Protein AF-A0A8T7MKT3-F1 (afdb_monomer_lite)

Radius of gyration: 21.01 Å; chains: 1; bounding box: 58×43×50 Å

pLDDT: mean 91.7, std 8.21, range [43.38, 98.25]

Foldseek 3Di:
DDDPADADDPVRVVVLVVVVVVVPDDDQPDPPDPCRQVVVVCVSVVFDDDDDPAARHHNHNDWDDDPPDPDDTDPDDDQDPPVVCSCCVNPCFQQQWDQDPCDVNPHDVPDTDDDDDAEAPDGDLQQWHWDQDVVVRDTDIWGALVSHHPVCVVSSVSNCVRPRRHIDVVD

Secondary structure (DSSP, 8-state):
-PPPPPPPPHHHHHHHHHHHHHT-S---SSTT-TTHHHHHHHHHHTPPP---SS-SBTTB------TT--SPP-----PPSSGGG-HIIIIIHHHH-EE-TTBTTTB-TT-EE------SSS--TEEEEEEEETTTTEEEEEEEEEEE-GGGHHHHHHHHHHT-SSS-S--

Structure (mmCIF, N/CA/C/O backbone):
data_AF-A0A8T7MKT3-F1
#
_entry.id   AF-A0A8T7MKT3-F1
#
loop_
_atom_site.group_PDB
_atom_site.id
_atom_site.type_symbol
_atom_site.label_atom_id
_atom_site.label_alt_id
_atom_site.label_comp_id
_atom_site.label_asym_id
_atom_site.label_entity_id
_atom_site.label_seq_id
_atom_site.pdbx_PDB_ins_code
_atom_site.Cartn_x
_atom_site.Cartn_y
_atom_site.Cartn_z
_atom_site.occupancy
_atom_site.B_iso_or_equiv
_atom_site.auth_seq_id
_atom_site.auth_comp_id
_atom_site.auth_asym_id
_atom_site.auth_atom_id
_atom_site.pdbx_PDB_model_num
ATOM 1 N N . MET A 1 1 ? -36.392 5.406 4.323 1.00 43.38 1 MET A N 1
ATOM 2 C CA . MET A 1 1 ? -35.840 6.704 4.754 1.00 43.38 1 MET A CA 1
ATOM 3 C C . MET A 1 1 ? -34.391 6.426 5.087 1.00 43.38 1 MET A C 1
ATOM 5 O O . MET A 1 1 ? -34.170 5.523 5.880 1.00 43.38 1 MET A O 1
ATOM 9 N N . GLU A 1 2 ? -33.436 7.055 4.404 1.00 56.12 2 GLU A N 1
ATOM 10 C CA . GLU A 1 2 ? -32.021 6.930 4.781 1.00 56.12 2 GLU A CA 1
ATOM 11 C C . GLU A 1 2 ? -31.828 7.585 6.149 1.00 56.12 2 GLU A C 1
ATOM 13 O O . GLU A 1 2 ? -32.318 8.694 6.377 1.00 56.12 2 GLU A O 1
ATOM 18 N N . GLU A 1 3 ? -31.191 6.873 7.078 1.00 61.00 3 GLU A N 1
ATOM 19 C CA . GLU A 1 3 ? -30.809 7.468 8.354 1.00 61.00 3 GLU A CA 1
ATOM 20 C C . GLU A 1 3 ? -29.748 8.550 8.102 1.00 61.00 3 GLU A C 1
ATOM 22 O O . GLU A 1 3 ? -28.851 8.346 7.279 1.00 61.00 3 GLU A O 1
ATOM 27 N N . PRO A 1 4 ? -29.850 9.718 8.758 1.00 66.00 4 PRO A N 1
ATOM 28 C CA . PRO A 1 4 ? -28.876 10.783 8.581 1.00 66.00 4 PRO A CA 1
ATOM 29 C C . PRO A 1 4 ? -27.492 10.304 9.026 1.00 66.00 4 PRO A C 1
ATOM 31 O O . PRO A 1 4 ? -27.351 9.696 10.086 1.00 66.00 4 PRO A O 1
ATOM 34 N N . VAL A 1 5 ? -26.469 10.612 8.222 1.00 68.00 5 VAL A N 1
ATOM 35 C CA . VAL A 1 5 ? -25.072 10.297 8.546 1.00 68.00 5 VAL A CA 1
ATOM 36 C C . VAL A 1 5 ? -24.739 10.889 9.922 1.00 68.00 5 VAL A C 1
ATOM 38 O O . VAL A 1 5 ? -24.947 12.093 10.120 1.00 68.00 5 VAL A O 1
ATOM 41 N N . PRO A 1 6 ? -24.240 10.086 10.879 1.00 77.38 6 PRO A N 1
ATOM 42 C CA . PRO A 1 6 ? -23.929 10.583 12.208 1.00 77.38 6 PRO A CA 1
ATOM 43 C C . PRO A 1 6 ? -22.822 11.638 12.129 1.00 77.38 6 PRO A C 1
ATOM 45 O O . PRO A 1 6 ? -21.729 11.391 11.619 1.00 77.38 6 PRO A O 1
ATOM 48 N N . ILE A 1 7 ? -23.110 12.832 12.647 1.00 84.31 7 ILE A N 1
ATOM 49 C CA . ILE A 1 7 ? -22.122 13.901 12.800 1.00 84.31 7 ILE A CA 1
ATOM 50 C C . ILE A 1 7 ? -21.520 13.770 14.191 1.00 84.31 7 ILE A C 1
ATOM 52 O O . ILE A 1 7 ? -22.224 13.856 15.198 1.00 84.31 7 ILE A O 1
ATOM 56 N N . PHE A 1 8 ? -20.207 13.580 14.246 1.00 88.25 8 PHE A N 1
ATOM 57 C CA . PHE A 1 8 ? -19.485 13.481 15.503 1.00 88.25 8 PHE A CA 1
ATOM 58 C C . PHE A 1 8 ? -18.896 14.831 15.904 1.00 88.25 8 PHE A C 1
ATOM 60 O O . PHE A 1 8 ? -18.336 15.543 15.076 1.00 88.25 8 PHE A O 1
ATOM 67 N N . THR A 1 9 ? -18.972 15.157 17.193 1.00 92.94 9 THR A N 1
ATOM 68 C CA . THR A 1 9 ? -17.984 16.030 17.838 1.00 92.94 9 THR A CA 1
ATOM 69 C C . THR A 1 9 ? -16.827 15.171 18.338 1.00 92.94 9 THR A C 1
ATOM 71 O O . THR A 1 9 ? -16.964 13.952 18.477 1.00 92.94 9 THR A O 1
ATOM 74 N N . LYS A 1 10 ? -15.689 15.787 18.665 1.00 92.44 10 LYS A N 1
ATOM 75 C CA . LYS A 1 10 ? -14.550 15.065 19.244 1.00 92.44 10 LYS A CA 1
ATOM 76 C C . LYS A 1 10 ? -14.951 14.329 20.524 1.00 92.44 10 LYS A C 1
ATOM 78 O O . LYS A 1 10 ? -14.621 13.157 20.696 1.00 92.44 10 LYS A O 1
ATOM 83 N N . GLU A 1 11 ? -15.663 15.010 21.415 1.00 94.75 11 GLU A N 1
ATOM 84 C CA . GLU A 1 11 ? -16.113 14.467 22.696 1.00 94.75 11 GLU A CA 1
ATOM 85 C C . GLU A 1 11 ? -17.099 13.314 22.479 1.00 94.75 11 GLU A C 1
ATOM 87 O O . GLU A 1 11 ? -16.927 12.253 23.082 1.00 94.75 11 GLU A O 1
ATOM 92 N N . GLY A 1 12 ? -18.054 13.482 21.556 1.00 93.75 12 GLY A N 1
ATOM 93 C CA . GLY A 1 12 ? -19.025 12.445 21.208 1.00 93.75 12 GLY A CA 1
ATOM 94 C C . GLY A 1 12 ? -18.369 11.212 20.584 1.00 93.75 12 GLY A C 1
ATOM 95 O O . GLY A 1 12 ? -18.691 10.086 20.952 1.00 93.75 12 GLY A O 1
ATOM 96 N N . LEU A 1 13 ? -17.384 11.396 19.701 1.00 94.19 13 LEU A N 1
ATOM 97 C CA . LEU A 1 13 ? -16.629 10.282 19.123 1.00 94.19 13 LEU A CA 1
ATOM 98 C C . LEU A 1 13 ? -15.859 9.502 20.198 1.00 94.19 13 LEU A C 1
ATOM 100 O O . LEU A 1 13 ? -15.871 8.271 20.208 1.00 94.19 13 LEU A O 1
ATOM 104 N N . VAL A 1 14 ? -15.216 10.205 21.134 1.00 95.00 14 VAL A N 1
ATOM 105 C CA . VAL A 1 1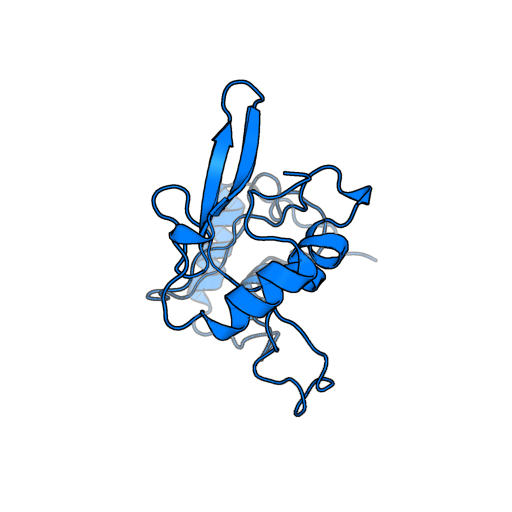4 ? -14.496 9.578 22.253 1.00 95.00 14 VAL A CA 1
ATOM 106 C C . VAL A 1 14 ? -15.447 8.790 23.157 1.00 95.00 14 VAL A C 1
ATOM 108 O O . VAL A 1 14 ? -15.099 7.686 23.583 1.00 95.00 14 VAL A O 1
ATOM 111 N N . GLU A 1 15 ? -16.627 9.328 23.456 1.00 96.44 15 GLU A N 1
ATOM 112 C CA . GLU A 1 15 ? -17.650 8.641 24.248 1.00 96.44 15 GLU A CA 1
ATOM 113 C C . GLU A 1 15 ? -18.122 7.358 23.557 1.00 96.44 15 GLU A C 1
ATOM 115 O O . GLU A 1 15 ? -18.029 6.278 24.146 1.00 96.44 15 GLU A O 1
ATOM 120 N N . ARG A 1 16 ? -18.469 7.434 22.269 1.00 95.56 16 ARG A N 1
ATOM 121 C CA . ARG A 1 16 ? -18.885 6.268 21.474 1.00 95.56 16 ARG A CA 1
ATOM 122 C C . ARG A 1 16 ? -17.804 5.188 21.398 1.00 95.56 16 ARG A C 1
ATOM 124 O O . ARG A 1 16 ? -18.103 4.005 21.542 1.00 95.56 16 ARG A O 1
ATOM 131 N N . ILE A 1 17 ? -16.530 5.563 21.260 1.00 95.25 17 ILE A N 1
ATOM 132 C CA . ILE A 1 17 ? -15.413 4.601 21.287 1.00 95.25 17 ILE A CA 1
ATOM 133 C C . ILE A 1 17 ? -15.295 3.914 22.660 1.00 95.25 17 ILE A C 1
ATOM 135 O O . ILE A 1 17 ? -15.007 2.715 22.731 1.00 95.25 17 ILE A O 1
ATOM 139 N N . ARG A 1 18 ? -15.520 4.636 23.767 1.00 97.31 18 ARG A N 1
ATOM 140 C CA . ARG A 1 18 ? -15.519 4.042 25.118 1.00 97.31 18 ARG A CA 1
ATOM 141 C C . ARG A 1 18 ? -16.690 3.085 25.318 1.00 97.31 18 ARG A C 1
ATOM 143 O O . ARG A 1 18 ? -16.494 2.029 25.914 1.00 97.31 18 ARG A O 1
ATOM 150 N N . GLU A 1 19 ? -17.869 3.419 24.805 1.00 97.31 19 GLU A N 1
ATOM 151 C CA . GLU A 1 19 ? -19.028 2.523 24.820 1.00 97.31 19 GLU A CA 1
ATOM 152 C C . GLU A 1 19 ? -18.733 1.230 24.061 1.00 97.31 19 GLU A C 1
ATOM 154 O O . GLU A 1 19 ? -18.912 0.150 24.619 1.00 97.31 19 GLU A O 1
ATOM 159 N N . ILE A 1 20 ? -18.181 1.331 22.846 1.00 95.88 20 ILE A N 1
ATOM 160 C CA . ILE A 1 20 ? -17.762 0.171 22.044 1.00 95.88 20 ILE A CA 1
ATOM 161 C C . ILE A 1 20 ? -16.762 -0.695 22.815 1.00 95.88 20 ILE A C 1
ATOM 163 O O . ILE A 1 20 ? -16.903 -1.915 22.865 1.00 95.88 20 ILE A O 1
ATOM 167 N N . LYS A 1 21 ? -15.776 -0.081 23.480 1.00 95.69 21 LYS A N 1
ATOM 168 C CA . LYS A 1 21 ? -14.827 -0.809 24.334 1.00 95.69 21 LYS A CA 1
ATOM 169 C C . LYS A 1 21 ? -15.538 -1.572 25.462 1.00 95.69 21 LYS A C 1
ATOM 171 O O . LYS A 1 21 ? -15.153 -2.700 25.765 1.00 95.69 21 LYS A O 1
ATOM 176 N N . ASN A 1 22 ? -16.549 -0.971 26.087 1.00 97.81 22 ASN A N 1
ATOM 177 C CA . ASN A 1 22 ? -17.280 -1.566 27.208 1.00 97.81 22 ASN A CA 1
ATOM 178 C C . ASN A 1 22 ? -18.223 -2.708 26.789 1.00 97.81 22 ASN A C 1
ATOM 180 O O . ASN A 1 22 ? -18.615 -3.498 27.645 1.00 97.81 22 ASN A O 1
ATOM 184 N N . MET A 1 23 ? -18.541 -2.847 25.497 1.00 96.81 23 MET A N 1
ATOM 185 C CA . MET A 1 23 ? -19.292 -3.996 24.965 1.00 96.81 23 MET A CA 1
ATOM 186 C C . MET A 1 23 ? -18.485 -5.307 25.002 1.00 96.81 23 MET A C 1
ATOM 188 O O . MET A 1 23 ? -19.058 -6.387 24.871 1.00 96.81 23 MET A O 1
ATOM 192 N N . GLY A 1 24 ? -17.164 -5.240 25.201 1.00 96.12 24 GLY A N 1
ATOM 193 C CA . GLY A 1 24 ? -16.300 -6.416 25.268 1.00 96.12 24 GLY A CA 1
ATOM 194 C C . GLY A 1 24 ? -15.997 -7.006 23.889 1.00 96.12 24 GLY A C 1
ATOM 195 O O . GLY A 1 24 ? -15.637 -6.289 22.957 1.00 96.12 24 GLY A O 1
ATOM 196 N N . TRP A 1 25 ? -16.068 -8.332 23.765 1.00 94.75 25 TRP A N 1
ATOM 197 C CA . TRP A 1 25 ? -15.765 -9.017 22.508 1.00 94.75 25 TRP A CA 1
ATOM 198 C C . TRP A 1 25 ? -16.938 -8.933 21.534 1.00 94.75 25 TRP A C 1
ATOM 200 O O . TRP A 1 25 ? -18.018 -9.451 21.807 1.00 94.75 25 TRP A O 1
ATOM 210 N N . ILE A 1 26 ? -16.688 -8.334 20.370 1.00 93.25 26 ILE A N 1
ATOM 211 C CA . ILE A 1 26 ? -17.686 -8.147 19.316 1.00 93.25 26 ILE A CA 1
ATOM 212 C C . ILE A 1 26 ? -17.362 -9.089 18.146 1.00 93.25 26 ILE A C 1
ATOM 214 O O . ILE A 1 26 ? -16.214 -9.110 17.682 1.00 93.25 26 ILE A O 1
ATOM 218 N N . PRO A 1 27 ? -18.333 -9.883 17.656 1.00 89.94 27 PRO A N 1
ATOM 219 C CA . PRO A 1 27 ? -18.156 -10.691 16.455 1.00 89.94 27 PRO A CA 1
ATOM 220 C C . PRO A 1 27 ? -17.796 -9.830 15.239 1.00 89.94 27 PRO A C 1
ATOM 222 O O . PRO A 1 27 ? -18.369 -8.767 15.025 1.00 89.94 27 PRO A O 1
ATOM 225 N N . ASN A 1 28 ? -16.862 -10.302 14.412 1.00 84.75 28 ASN A N 1
ATOM 226 C CA . ASN A 1 28 ? -16.502 -9.610 13.174 1.00 84.75 28 ASN A CA 1
ATOM 227 C C . ASN A 1 28 ? -17.669 -9.671 12.177 1.00 84.75 28 ASN A C 1
ATOM 229 O O . ASN A 1 28 ? -18.038 -10.766 11.746 1.00 84.75 28 ASN A O 1
ATOM 233 N N . ALA A 1 29 ? -18.182 -8.510 11.766 1.00 78.62 29 ALA A N 1
ATOM 234 C CA . ALA A 1 29 ? -19.296 -8.403 10.824 1.00 78.62 29 ALA A CA 1
ATOM 235 C C . ALA A 1 29 ? -18.953 -8.937 9.419 1.00 78.62 29 ALA A C 1
ATOM 237 O O . ALA A 1 29 ? -19.838 -9.349 8.672 1.00 78.62 29 ALA A O 1
ATOM 238 N N . ARG A 1 30 ? -17.664 -8.947 9.045 1.00 80.56 30 ARG A N 1
ATOM 239 C CA . ARG A 1 30 ? -17.192 -9.299 7.695 1.00 80.56 30 ARG A CA 1
ATOM 240 C C . ARG A 1 30 ? -15.974 -10.236 7.751 1.00 80.56 30 ARG A C 1
ATOM 242 O O . ARG A 1 30 ? -14.834 -9.811 7.516 1.00 80.56 30 ARG A O 1
ATOM 249 N N . PRO A 1 31 ? -16.166 -11.523 8.097 1.00 74.69 31 PRO A N 1
ATOM 250 C CA . PRO A 1 31 ? -15.078 -12.494 8.181 1.00 74.69 31 PRO A CA 1
ATOM 251 C C . PRO A 1 31 ? -14.416 -12.720 6.813 1.00 74.69 31 PRO A C 1
ATOM 253 O O . PRO A 1 31 ? -15.079 -12.798 5.786 1.00 74.69 31 PRO A O 1
ATOM 256 N N . GLY A 1 32 ? -13.084 -12.816 6.794 1.00 71.62 32 GLY A N 1
ATOM 257 C CA . GLY A 1 32 ? -12.303 -13.021 5.566 1.00 71.62 32 GLY A CA 1
ATOM 258 C C . GLY A 1 32 ? -11.987 -11.748 4.770 1.00 71.62 32 GLY A C 1
ATOM 259 O O . GLY A 1 32 ? -11.109 -11.789 3.909 1.00 71.62 32 GLY A O 1
ATOM 260 N N . ASN A 1 33 ? -12.616 -10.610 5.086 1.00 72.44 33 ASN A N 1
ATOM 261 C CA . ASN A 1 33 ? -12.227 -9.319 4.525 1.00 72.44 33 ASN A CA 1
ATOM 262 C C . ASN A 1 33 ? -11.012 -8.752 5.282 1.00 72.44 33 ASN A C 1
ATOM 264 O O . ASN A 1 33 ? -11.005 -8.686 6.514 1.00 72.44 33 ASN A O 1
ATOM 268 N N . VAL A 1 34 ? -9.996 -8.292 4.547 1.00 71.00 34 VAL A N 1
ATOM 269 C CA . VAL A 1 34 ? -8.836 -7.581 5.114 1.00 71.00 34 VAL A CA 1
ATOM 270 C C . VAL A 1 34 ? -9.250 -6.304 5.861 1.00 71.00 34 VAL A C 1
ATOM 272 O O . VAL A 1 34 ? -8.577 -5.921 6.815 1.00 71.00 34 VAL A O 1
ATOM 275 N N . GLY A 1 35 ? -10.388 -5.704 5.487 1.00 80.56 35 GLY A N 1
ATOM 276 C CA . GLY A 1 35 ? -10.990 -4.533 6.133 1.00 80.56 35 GLY A CA 1
ATOM 277 C C . GLY A 1 35 ? -11.936 -4.831 7.304 1.00 80.56 35 GLY A C 1
ATOM 278 O O . GLY A 1 35 ? -12.489 -3.896 7.871 1.00 80.56 35 GLY A O 1
ATOM 279 N N . GLY A 1 36 ? -12.118 -6.094 7.714 1.00 87.00 36 GLY A N 1
ATOM 280 C CA . GLY A 1 36 ? -13.192 -6.476 8.647 1.00 87.00 36 GLY A CA 1
ATOM 281 C C . GLY A 1 36 ? -13.188 -5.751 10.003 1.00 87.00 36 GLY A C 1
ATOM 282 O O . GLY A 1 36 ? -14.253 -5.483 10.549 1.00 87.00 36 GLY A O 1
ATOM 283 N N . ILE A 1 37 ? -12.017 -5.373 10.535 1.00 89.44 37 ILE A N 1
ATOM 284 C CA . ILE A 1 37 ? -11.935 -4.565 11.771 1.00 89.44 37 ILE A CA 1
ATOM 285 C C . ILE A 1 37 ? -12.466 -3.151 11.540 1.00 89.44 37 ILE A C 1
ATOM 287 O O . ILE A 1 37 ? -13.236 -2.661 12.358 1.00 89.44 37 ILE A O 1
ATOM 291 N N . GLY A 1 38 ? -12.033 -2.509 10.451 1.00 90.62 38 GLY A N 1
ATOM 292 C CA . GLY A 1 38 ? -12.470 -1.160 10.095 1.00 90.62 38 GLY A CA 1
ATOM 293 C C . GLY A 1 38 ? -13.974 -1.131 9.867 1.00 90.62 38 GLY A C 1
ATOM 294 O O . GLY A 1 38 ? -14.661 -0.366 10.528 1.00 90.62 38 GLY A O 1
ATOM 295 N N . ASN A 1 39 ? -14.485 -2.067 9.064 1.00 89.50 39 ASN A N 1
ATOM 296 C CA . ASN A 1 39 ? -15.918 -2.157 8.803 1.00 89.50 39 ASN A CA 1
ATOM 297 C C . ASN A 1 39 ? -16.730 -2.422 10.079 1.00 89.50 39 ASN A C 1
ATOM 299 O O . ASN A 1 39 ? -17.748 -1.784 10.285 1.00 89.50 39 ASN A O 1
ATOM 303 N N . THR A 1 40 ? -16.265 -3.300 10.977 1.00 92.00 40 THR A N 1
ATOM 304 C CA . THR A 1 40 ? -16.971 -3.534 12.253 1.00 92.00 40 THR A CA 1
ATOM 305 C C . THR A 1 40 ? -17.010 -2.261 13.108 1.00 92.00 40 THR A C 1
ATOM 307 O O . THR A 1 40 ? -18.021 -1.979 13.742 1.00 92.00 40 THR A O 1
ATOM 310 N N . LEU A 1 41 ? -15.927 -1.476 13.137 1.00 92.25 41 LEU A N 1
ATOM 311 C CA . LEU A 1 41 ? -15.894 -0.203 13.863 1.00 92.25 41 LEU A CA 1
ATOM 312 C C . LEU A 1 41 ? -16.839 0.836 13.239 1.00 92.25 41 LEU A C 1
ATOM 314 O O . LEU A 1 41 ? -17.542 1.525 13.973 1.00 92.25 41 LEU A O 1
ATOM 318 N N . GLU A 1 42 ? -16.864 0.931 11.910 1.00 92.06 42 GLU A N 1
ATOM 319 C CA . GLU A 1 42 ? -17.772 1.808 11.161 1.00 92.06 42 GLU A CA 1
ATOM 320 C C . GLU A 1 42 ? -19.237 1.439 11.421 1.00 92.06 42 GLU A C 1
ATOM 322 O O . GLU A 1 42 ? -20.016 2.304 11.822 1.00 92.06 42 GLU A O 1
ATOM 327 N N . ASP A 1 43 ? -19.579 0.150 11.322 1.00 91.56 43 ASP A N 1
ATOM 328 C CA . ASP A 1 43 ? -20.924 -0.371 11.580 1.00 91.56 43 ASP A CA 1
ATOM 329 C C . ASP A 1 43 ? -21.390 -0.017 13.010 1.00 91.56 43 ASP A C 1
ATOM 331 O O . ASP A 1 43 ? -22.505 0.463 13.211 1.00 91.56 43 ASP A O 1
ATOM 335 N N . LEU A 1 44 ? -20.521 -0.174 14.018 1.00 93.06 44 LEU A N 1
ATOM 336 C CA . LEU A 1 44 ? -20.830 0.164 15.418 1.00 93.06 44 LEU A CA 1
ATOM 337 C C . LEU A 1 44 ? -21.007 1.666 15.662 1.00 93.06 44 LEU A C 1
ATOM 339 O O . LEU A 1 44 ? -21.691 2.060 16.610 1.00 93.06 44 LEU A O 1
ATOM 343 N N . LEU A 1 45 ? -20.381 2.504 14.838 1.00 92.75 45 LEU A N 1
ATOM 344 C CA . LEU A 1 45 ? -20.520 3.956 14.879 1.00 92.75 45 LEU A CA 1
ATOM 345 C C . LEU A 1 45 ? -21.675 4.459 13.999 1.00 92.75 45 LEU A C 1
ATOM 347 O O . LEU A 1 45 ? -21.984 5.644 14.055 1.00 92.75 45 LEU A O 1
ATOM 351 N N . GLY A 1 46 ? -22.338 3.588 13.232 1.00 90.94 46 GLY A N 1
ATOM 352 C CA . GLY A 1 46 ? -23.369 3.983 12.267 1.00 90.94 46 GLY A CA 1
ATOM 353 C C . GLY A 1 46 ? -22.802 4.710 11.043 1.00 90.94 46 GLY A C 1
ATOM 354 O O . GLY A 1 46 ? -23.519 5.448 10.371 1.00 90.94 46 GLY A O 1
ATOM 355 N N . ILE A 1 47 ? -21.508 4.542 10.764 1.00 90.06 47 ILE A N 1
ATOM 356 C CA . ILE A 1 47 ? -20.835 5.139 9.611 1.00 90.06 47 ILE A CA 1
ATOM 357 C C . ILE A 1 47 ? -21.058 4.226 8.408 1.00 90.06 47 ILE A C 1
ATOM 359 O O . ILE A 1 47 ? -20.658 3.064 8.412 1.00 90.06 47 ILE A O 1
ATOM 363 N N . GLN A 1 48 ? -21.680 4.759 7.358 1.00 86.81 48 GLN A N 1
ATOM 364 C CA . GLN A 1 48 ? -21.839 4.027 6.108 1.00 86.81 48 GLN A CA 1
ATOM 365 C C . GLN A 1 48 ? -20.526 4.007 5.322 1.00 86.81 48 GLN A C 1
ATOM 367 O O . GLN A 1 48 ? -19.926 5.048 5.038 1.00 86.81 48 GLN A O 1
ATOM 372 N N . GLU A 1 49 ? -20.106 2.804 4.938 1.00 83.69 49 GLU A N 1
ATOM 373 C CA . GLU A 1 49 ? -18.943 2.602 4.081 1.00 83.69 49 GLU A CA 1
ATOM 374 C C . GLU A 1 49 ? -19.117 3.351 2.755 1.00 83.69 49 GLU A C 1
ATOM 376 O O . GLU A 1 49 ? -20.135 3.234 2.069 1.00 83.69 49 GLU A O 1
ATOM 381 N N . ASN A 1 50 ? -18.099 4.118 2.378 1.00 82.81 50 ASN A N 1
ATOM 382 C CA . ASN A 1 50 ? -18.057 4.826 1.109 1.00 82.81 50 ASN A CA 1
ATOM 383 C C . ASN A 1 50 ? -16.617 4.866 0.571 1.00 82.81 50 ASN A C 1
ATOM 385 O O . ASN A 1 50 ? -15.659 4.606 1.292 1.00 82.81 50 ASN A O 1
ATOM 389 N N . ASN A 1 51 ? -16.469 5.183 -0.717 1.00 81.81 51 ASN A N 1
ATOM 390 C CA . ASN A 1 51 ? -15.169 5.251 -1.397 1.00 81.81 51 ASN A CA 1
ATOM 391 C C . ASN A 1 51 ? -14.704 6.699 -1.629 1.00 81.81 51 ASN A C 1
ATOM 393 O O . ASN A 1 51 ? -13.889 6.954 -2.521 1.00 81.81 51 ASN A O 1
ATOM 397 N N . LEU A 1 52 ? -15.260 7.664 -0.893 1.00 83.06 52 LEU A N 1
ATOM 398 C CA . LEU A 1 52 ? -14.879 9.064 -1.034 1.00 83.06 52 LEU A CA 1
ATOM 399 C C . LEU A 1 52 ? -13.557 9.308 -0.290 1.00 83.06 52 LEU A C 1
ATOM 401 O O . LEU A 1 52 ? -13.360 8.785 0.804 1.00 83.06 52 LEU A O 1
ATOM 405 N N . PRO A 1 53 ? -12.638 10.118 -0.843 1.00 82.50 53 PRO A N 1
ATOM 406 C CA . PRO A 1 53 ? -11.382 10.462 -0.184 1.00 82.50 53 PRO A CA 1
ATOM 407 C C . PRO A 1 53 ? -11.596 11.576 0.857 1.00 82.50 53 PRO A C 1
ATOM 409 O O . PRO A 1 53 ? -10.928 12.609 0.812 1.00 82.50 53 PRO A O 1
ATOM 412 N N . ILE A 1 54 ? -12.563 11.391 1.753 1.00 84.44 54 ILE A N 1
ATOM 413 C CA . ILE A 1 54 ? -12.918 12.322 2.830 1.00 84.44 54 ILE A CA 1
ATOM 414 C C . ILE A 1 54 ? -12.909 11.577 4.168 1.00 84.44 54 ILE A C 1
ATOM 416 O O . ILE A 1 54 ? -13.079 10.357 4.165 1.00 84.44 54 ILE A O 1
ATOM 420 N N . PRO A 1 55 ? -12.723 12.277 5.299 1.00 84.75 55 PRO A N 1
ATOM 421 C CA . PRO A 1 55 ? -12.751 11.632 6.605 1.00 84.75 55 PRO A CA 1
ATOM 422 C C . PRO A 1 55 ? -14.098 10.946 6.875 1.00 84.75 55 PRO A C 1
ATOM 424 O O . PRO A 1 55 ? -15.157 11.499 6.565 1.00 84.75 55 PRO A O 1
ATOM 427 N N . ASN A 1 56 ? -14.065 9.749 7.465 1.00 82.62 56 ASN A N 1
ATOM 428 C CA . ASN A 1 56 ? -15.273 8.952 7.721 1.00 82.62 56 ASN A CA 1
ATOM 429 C C . ASN A 1 56 ? -16.042 9.326 9.007 1.00 82.62 56 ASN A C 1
ATOM 431 O O . ASN A 1 56 ? -17.175 8.883 9.185 1.00 82.62 56 ASN A O 1
ATOM 435 N N . ALA A 1 57 ? -15.481 10.170 9.876 1.00 83.50 57 ALA A N 1
ATOM 436 C CA . ALA A 1 57 ? -16.131 10.672 11.086 1.00 83.50 57 ALA A CA 1
ATOM 437 C C . ALA A 1 57 ? -16.008 12.201 11.173 1.00 83.50 57 ALA A C 1
ATOM 439 O O . ALA A 1 57 ? -15.223 12.725 11.958 1.00 83.50 57 ALA A O 1
ATOM 440 N N . ALA A 1 58 ? -16.790 12.925 10.367 1.00 84.75 58 ALA A N 1
ATOM 441 C CA . ALA A 1 58 ? -16.749 14.388 10.259 1.00 84.75 58 ALA A CA 1
ATOM 442 C C . ALA A 1 58 ? -15.353 14.927 9.881 1.00 84.75 58 ALA A C 1
ATOM 444 O O . ALA A 1 58 ? -14.975 14.881 8.715 1.00 84.75 58 ALA A O 1
ATOM 445 N N . GLU A 1 59 ? -14.584 15.438 10.844 1.00 86.94 59 GLU A N 1
ATOM 446 C CA . GLU A 1 59 ? -13.225 15.958 10.625 1.00 86.94 59 GLU A CA 1
ATOM 447 C C . GLU A 1 59 ? -12.134 14.890 10.828 1.00 86.94 59 GLU A C 1
ATOM 449 O O . GLU A 1 59 ? -10.956 15.144 10.565 1.00 86.94 59 GLU A O 1
ATOM 454 N N . TRP A 1 60 ? -12.500 13.694 11.302 1.00 90.25 60 TRP A N 1
ATOM 455 C CA . TRP A 1 60 ? -11.563 12.638 11.692 1.00 90.25 60 TRP A CA 1
ATOM 456 C C . TRP A 1 60 ? -11.650 11.416 10.781 1.00 90.25 60 TRP A C 1
ATOM 458 O O . TRP A 1 60 ? -12.729 10.984 10.384 1.00 90.25 60 TRP A O 1
ATOM 468 N N . GLU A 1 61 ? -10.488 10.832 10.488 1.00 91.81 61 GLU A N 1
ATOM 469 C CA . GLU A 1 61 ? -10.368 9.554 9.790 1.00 91.81 61 GLU A CA 1
ATOM 470 C C . GLU A 1 61 ? -10.090 8.440 10.803 1.00 91.81 61 GLU A C 1
ATOM 472 O O . GLU A 1 61 ? -9.082 8.465 11.519 1.00 91.81 61 GLU A O 1
ATOM 477 N N . LEU A 1 62 ? -10.971 7.445 10.860 1.00 91.88 62 LEU A N 1
ATOM 478 C CA . LEU A 1 62 ? -10.850 6.306 11.763 1.00 91.88 62 LEU A CA 1
ATOM 479 C C . LEU A 1 62 ? -10.079 5.161 11.110 1.00 91.88 62 LEU A C 1
ATOM 481 O O . LEU A 1 62 ? -10.441 4.674 10.042 1.00 91.88 62 LEU A O 1
ATOM 485 N N . LYS A 1 63 ? -9.047 4.662 11.800 1.00 91.81 63 LYS A N 1
ATOM 486 C CA . LYS A 1 63 ? -8.281 3.476 11.394 1.00 91.81 63 LYS A CA 1
ATOM 487 C C . LYS A 1 63 ? -8.263 2.445 12.520 1.00 91.81 63 LYS A C 1
ATOM 489 O O . LYS A 1 63 ? -7.809 2.729 13.626 1.00 91.81 63 LYS A O 1
ATOM 494 N N . GLY A 1 64 ? -8.726 1.231 12.231 1.00 90.44 64 GLY A N 1
ATOM 495 C CA . GLY A 1 64 ? -8.681 0.100 13.159 1.00 90.44 64 GLY A CA 1
ATOM 496 C C . GLY A 1 64 ? -7.497 -0.829 12.883 1.00 90.44 64 GLY A C 1
ATOM 497 O O . GLY A 1 64 ? -7.274 -1.235 11.744 1.00 90.44 64 GLY A O 1
ATOM 498 N N . GLN A 1 65 ? -6.760 -1.223 13.925 1.00 90.81 65 GLN A N 1
ATOM 499 C CA . GLN A 1 65 ? -5.658 -2.184 13.822 1.00 90.81 65 GLN A CA 1
ATOM 500 C C . GLN A 1 65 ? -5.567 -3.057 15.079 1.00 90.81 65 GLN A C 1
ATOM 502 O O . GLN A 1 65 ? -5.830 -2.601 16.189 1.00 90.81 65 GLN A O 1
ATOM 507 N N . ARG A 1 66 ? -5.179 -4.330 14.914 1.00 89.69 66 ARG A N 1
ATOM 508 C CA . ARG A 1 66 ? -4.936 -5.232 16.052 1.00 89.69 66 ARG A CA 1
ATOM 509 C C . ARG A 1 66 ? -3.686 -4.798 16.815 1.00 89.69 66 ARG A C 1
ATOM 511 O O . ARG A 1 66 ? -2.644 -4.567 16.199 1.00 89.69 66 ARG A O 1
ATOM 518 N N . ILE A 1 67 ? -3.774 -4.782 18.143 1.00 92.00 67 ILE A N 1
ATOM 519 C CA . ILE A 1 67 ? -2.610 -4.610 19.022 1.00 92.00 67 ILE A CA 1
ATOM 520 C C . ILE A 1 67 ? -1.585 -5.712 18.717 1.00 92.00 67 ILE A C 1
ATOM 522 O O . ILE A 1 67 ? -1.952 -6.872 18.534 1.00 92.00 67 ILE A O 1
ATOM 526 N N . GLY A 1 68 ? -0.307 -5.337 18.624 1.00 91.00 68 GLY A N 1
ATOM 527 C CA . GLY A 1 68 ? 0.791 -6.260 18.320 1.00 91.00 68 GLY A CA 1
ATOM 528 C C . GLY A 1 68 ? 0.889 -6.695 16.852 1.00 91.00 68 GLY A C 1
ATOM 529 O O . GLY A 1 68 ? 1.748 -7.508 16.522 1.00 91.00 68 GLY A O 1
ATOM 530 N N . SER A 1 69 ? 0.043 -6.171 15.955 1.00 89.81 69 SER A N 1
ATOM 531 C CA . SER A 1 69 ? 0.190 -6.420 14.518 1.00 89.81 69 SER A CA 1
ATOM 532 C C . SER A 1 69 ? 1.482 -5.797 13.990 1.00 89.81 69 SER A C 1
ATOM 534 O O . SER A 1 69 ? 1.708 -4.604 14.166 1.00 89.81 69 SER A O 1
ATOM 536 N N . SER A 1 70 ? 2.287 -6.583 13.275 1.00 91.75 70 SER A N 1
ATOM 537 C CA . SER A 1 70 ? 3.468 -6.104 12.542 1.00 91.75 70 SER A CA 1
ATOM 538 C C . SER A 1 70 ? 3.133 -5.484 11.180 1.00 91.75 70 SER A C 1
ATOM 540 O O . SER A 1 70 ? 4.027 -5.035 10.466 1.00 91.75 70 SER A O 1
ATOM 542 N N . SER A 1 71 ? 1.856 -5.486 10.783 1.00 90.50 71 SER A N 1
ATOM 543 C CA . SER A 1 71 ? 1.425 -4.895 9.513 1.00 90.50 71 SER A CA 1
ATOM 544 C C . SER A 1 71 ? 1.460 -3.369 9.572 1.0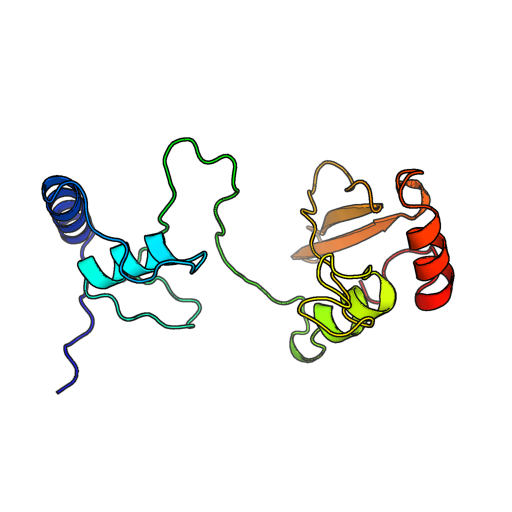0 90.50 71 SER A C 1
ATOM 546 O O . SER A 1 71 ? 1.210 -2.768 10.615 1.00 90.50 71 SER A O 1
ATOM 548 N N . LEU A 1 72 ? 1.718 -2.742 8.428 1.00 92.69 72 LEU A N 1
ATOM 549 C CA . LEU A 1 72 ? 1.625 -1.291 8.291 1.00 92.69 72 LEU A CA 1
ATOM 550 C C . LEU A 1 72 ? 0.166 -0.826 8.369 1.00 92.69 72 LEU A C 1
ATOM 552 O O . LEU A 1 72 ? -0.741 -1.520 7.904 1.00 92.69 72 LEU A O 1
ATOM 556 N N . THR A 1 73 ? -0.041 0.373 8.908 1.00 92.56 73 THR A N 1
ATOM 557 C CA . THR A 1 73 ? -1.327 1.074 8.858 1.00 92.56 73 THR A CA 1
ATOM 558 C C . THR A 1 73 ? -1.471 1.769 7.506 1.00 92.56 73 THR A C 1
ATOM 560 O O . THR A 1 73 ? -0.695 2.666 7.176 1.00 92.56 73 THR A O 1
ATOM 563 N N . THR A 1 74 ? -2.466 1.386 6.709 1.00 92.00 74 THR A N 1
ATOM 564 C CA . THR A 1 74 ? -2.763 2.085 5.453 1.00 92.00 74 THR A CA 1
ATOM 565 C C . THR A 1 74 ? -3.428 3.428 5.750 1.00 92.00 74 THR A C 1
ATOM 567 O O . THR A 1 74 ? -4.538 3.467 6.279 1.00 92.00 74 THR A O 1
ATOM 570 N N . LEU A 1 75 ? -2.762 4.528 5.394 1.00 93.12 75 LEU A N 1
ATOM 571 C CA . LEU A 1 75 ? -3.304 5.880 5.564 1.00 93.12 75 LEU A CA 1
ATOM 572 C C . LEU A 1 75 ? -4.331 6.197 4.473 1.00 93.12 75 LEU A C 1
ATOM 574 O O . LEU A 1 75 ? -5.507 6.416 4.759 1.00 93.12 75 LEU A O 1
ATOM 578 N N . CYS A 1 76 ? -3.898 6.148 3.215 1.00 90.94 76 CYS A N 1
ATOM 579 C CA . CYS A 1 76 ? -4.731 6.395 2.047 1.00 90.94 76 CYS A CA 1
ATOM 580 C C . CYS A 1 76 ? -4.219 5.608 0.833 1.00 90.94 76 CYS A C 1
ATOM 582 O O . CYS A 1 76 ? -3.119 5.050 0.848 1.00 90.94 76 CYS A O 1
ATOM 584 N N . HIS A 1 77 ? -5.031 5.581 -0.221 1.00 90.00 77 HIS A N 1
ATOM 585 C CA . HIS A 1 77 ? -4.648 5.070 -1.532 1.00 90.00 77 HIS A CA 1
ATOM 586 C C . HIS A 1 77 ? -4.596 6.237 -2.514 1.00 90.00 77 HIS A C 1
ATOM 588 O O . HIS A 1 77 ? -5.509 7.060 -2.553 1.00 90.00 77 HIS A O 1
ATOM 594 N N . THR A 1 78 ? -3.539 6.299 -3.319 1.00 90.31 78 THR A N 1
ATOM 595 C CA . THR A 1 78 ? -3.407 7.290 -4.386 1.00 90.31 78 THR A CA 1
ATOM 596 C C . THR A 1 78 ? -2.868 6.623 -5.645 1.00 90.31 78 THR A C 1
ATOM 598 O O . THR A 1 78 ? -1.985 5.768 -5.571 1.00 90.31 78 THR A O 1
ATOM 601 N N . GLU A 1 79 ? -3.426 6.983 -6.800 1.00 91.44 79 GLU A N 1
ATOM 602 C CA . GLU A 1 79 ? -2.902 6.554 -8.096 1.00 91.44 79 GLU A CA 1
ATOM 603 C C . GLU A 1 79 ? -1.822 7.534 -8.579 1.00 91.44 79 GLU A C 1
ATOM 605 O O . GLU A 1 79 ? -2.007 8.747 -8.414 1.00 91.44 79 GLU A O 1
ATOM 610 N N . PRO A 1 80 ? -0.731 7.046 -9.206 1.00 93.00 80 PRO A N 1
ATOM 611 C CA . PRO A 1 80 ? 0.277 7.913 -9.805 1.00 93.00 80 PRO A CA 1
ATOM 612 C C . PRO A 1 80 ? -0.335 8.904 -10.797 1.00 93.00 80 PRO A C 1
ATOM 614 O O . PRO A 1 80 ? -1.230 8.564 -11.577 1.00 93.00 80 PRO A O 1
ATOM 617 N N . SER A 1 81 ? 0.162 10.138 -10.770 1.00 90.69 81 SER A N 1
ATOM 618 C CA . SER A 1 81 ? -0.231 11.163 -11.731 1.00 90.69 81 SER A CA 1
ATOM 619 C C . SER A 1 81 ? 0.499 10.952 -13.065 1.00 90.69 81 SER A C 1
ATOM 621 O O . SER A 1 81 ? 1.684 10.636 -13.045 1.00 90.69 81 SER A O 1
ATOM 623 N N . PRO A 1 82 ? -0.152 11.177 -14.219 1.00 91.31 82 PRO A N 1
ATOM 624 C CA . PRO A 1 82 ? -1.576 11.464 -14.378 1.00 91.31 82 PRO A CA 1
ATOM 625 C C . PRO A 1 82 ? -2.435 10.194 -14.259 1.00 91.31 82 PRO A C 1
ATOM 627 O O . PRO A 1 82 ? -2.213 9.206 -14.960 1.00 91.31 82 PRO A O 1
ATOM 630 N N . LYS A 1 83 ? -3.489 10.254 -13.429 1.00 90.69 83 LYS A N 1
ATOM 631 C CA . LYS A 1 83 ? -4.373 9.107 -13.122 1.00 90.69 83 LYS A CA 1
ATOM 632 C C . LYS A 1 83 ? -4.987 8.460 -14.368 1.00 90.69 83 LYS A C 1
ATOM 634 O O . LYS A 1 83 ? -5.159 7.248 -14.424 1.00 90.69 83 LYS A O 1
ATOM 639 N N . ALA A 1 84 ? -5.245 9.260 -15.406 1.00 91.25 84 ALA A N 1
ATOM 640 C CA . ALA A 1 84 ? -5.786 8.795 -16.683 1.00 91.25 84 ALA A CA 1
ATOM 641 C C . ALA A 1 84 ? -4.935 7.697 -17.350 1.00 91.25 84 ALA A C 1
ATOM 643 O O . ALA A 1 84 ? -5.481 6.858 -18.061 1.00 91.25 84 ALA A O 1
ATOM 644 N N . LEU A 1 85 ? -3.620 7.662 -17.099 1.00 89.25 85 LEU A N 1
ATOM 645 C CA . LEU A 1 85 ? -2.742 6.629 -17.651 1.00 89.25 85 LEU A CA 1
ATOM 646 C C . LEU A 1 85 ? -2.904 5.274 -16.970 1.00 89.25 85 LEU A C 1
ATOM 648 O O . LEU A 1 85 ? -2.446 4.275 -17.521 1.00 89.25 85 LEU A O 1
ATOM 652 N N . ARG A 1 86 ? -3.508 5.225 -15.774 1.00 92.31 86 ARG A N 1
ATOM 653 C CA . ARG A 1 86 ? -3.576 4.018 -14.941 1.00 92.31 86 ARG A CA 1
ATOM 654 C C . ARG A 1 86 ? -2.199 3.348 -14.872 1.00 92.31 86 ARG A C 1
ATOM 656 O O . ARG A 1 86 ? -2.021 2.191 -15.245 1.00 92.31 86 ARG A O 1
ATOM 663 N N . PHE A 1 87 ? -1.205 4.119 -14.433 1.00 92.75 87 PHE A N 1
ATOM 664 C CA . PHE A 1 87 ? 0.217 3.795 -14.572 1.00 92.75 87 PHE A CA 1
ATOM 665 C C . PHE A 1 87 ? 0.587 2.404 -14.031 1.00 92.75 87 PHE A C 1
ATOM 667 O O . PHE A 1 87 ? 1.370 1.676 -14.637 1.00 92.75 87 PHE A O 1
ATOM 674 N N . VAL A 1 88 ? -0.016 1.994 -12.911 1.00 93.75 88 VAL A N 1
ATOM 675 C CA . VAL A 1 88 ? 0.251 0.683 -12.304 1.00 93.75 88 VAL A CA 1
ATOM 676 C C . VAL A 1 88 ? -0.170 -0.472 -13.229 1.00 93.75 88 VAL A C 1
ATOM 678 O O . VAL A 1 88 ? 0.706 -1.250 -13.610 1.00 93.75 88 VAL A O 1
ATOM 681 N N . PRO A 1 89 ? -1.449 -0.615 -13.637 1.00 95.12 89 PRO A N 1
ATOM 682 C CA . PRO A 1 89 ? -1.848 -1.693 -14.543 1.00 95.12 89 PRO A CA 1
ATOM 683 C C . PRO A 1 89 ? -1.343 -1.524 -15.983 1.00 95.12 89 PRO A C 1
ATOM 685 O O . PRO A 1 89 ? -1.200 -2.528 -16.673 1.00 95.12 89 PRO A O 1
ATOM 688 N N . ALA A 1 90 ? -1.070 -0.301 -16.448 1.00 93.81 90 ALA A N 1
ATOM 689 C CA . ALA A 1 90 ? -0.626 -0.059 -17.823 1.00 93.81 90 ALA A CA 1
ATOM 690 C C . ALA A 1 90 ? 0.892 -0.214 -18.017 1.00 93.81 90 ALA A C 1
ATOM 692 O O . ALA A 1 90 ? 1.335 -0.590 -19.101 1.00 93.81 90 ALA A O 1
ATOM 693 N N . ILE A 1 91 ? 1.696 0.077 -16.987 1.00 93.12 91 ILE A N 1
ATOM 694 C CA . ILE A 1 91 ? 3.161 0.147 -17.097 1.00 93.12 91 ILE A CA 1
ATOM 695 C C . ILE A 1 91 ? 3.836 -0.755 -16.067 1.00 93.12 91 ILE A C 1
ATOM 697 O O . ILE A 1 91 ? 4.537 -1.687 -16.461 1.00 93.12 91 ILE A O 1
ATOM 701 N N . LEU A 1 92 ? 3.625 -0.535 -14.764 1.00 95.38 92 LEU A N 1
ATOM 702 C CA . LEU A 1 92 ? 4.383 -1.264 -13.735 1.00 95.38 92 LEU A CA 1
ATOM 703 C C . LEU A 1 92 ? 4.101 -2.767 -13.752 1.00 95.38 92 LEU A C 1
ATOM 705 O O . LEU A 1 92 ? 5.034 -3.568 -13.755 1.00 95.38 92 LEU A O 1
ATOM 709 N N . LEU A 1 93 ? 2.832 -3.167 -13.805 1.00 96.81 93 LEU A N 1
ATOM 710 C CA . LEU A 1 93 ? 2.461 -4.578 -13.788 1.00 96.81 93 LEU A CA 1
ATOM 711 C C . LEU A 1 93 ? 2.926 -5.320 -15.058 1.00 96.81 93 LEU A C 1
ATOM 713 O O . LEU A 1 93 ? 3.598 -6.343 -14.907 1.00 96.81 93 LEU A O 1
ATOM 717 N N . PRO A 1 94 ? 2.682 -4.829 -16.293 1.00 95.75 94 PRO A N 1
ATOM 718 C CA . PRO A 1 94 ? 3.120 -5.536 -17.496 1.00 95.75 94 PRO A CA 1
ATOM 719 C C . PRO A 1 94 ? 4.640 -5.586 -17.645 1.00 95.75 94 PRO A C 1
ATOM 721 O O . PRO A 1 94 ? 5.166 -6.612 -18.075 1.00 95.75 94 PRO A O 1
ATOM 724 N N . LYS A 1 95 ? 5.355 -4.513 -17.278 1.00 96.12 95 LYS A N 1
ATOM 725 C CA . LYS A 1 95 ? 6.809 -4.409 -17.480 1.00 96.12 95 LYS A CA 1
ATOM 726 C C . LYS A 1 95 ? 7.633 -4.999 -16.336 1.00 96.12 95 LYS A C 1
ATOM 728 O O . LYS A 1 95 ? 8.657 -5.628 -16.589 1.00 96.12 95 LYS A O 1
ATOM 733 N N . TYR A 1 96 ? 7.176 -4.833 -15.097 1.00 97.38 96 TYR A N 1
ATOM 734 C CA . TYR A 1 96 ? 7.937 -5.169 -13.891 1.00 97.38 96 TYR A CA 1
ATOM 735 C C . TYR A 1 96 ? 7.243 -6.196 -12.987 1.00 97.38 96 TYR A C 1
ATOM 737 O O . TYR A 1 96 ? 7.826 -6.631 -11.993 1.00 97.38 96 TYR A O 1
ATOM 745 N N . GLY A 1 97 ? 6.026 -6.636 -13.313 1.00 97.38 97 GLY A N 1
ATOM 746 C CA . GLY A 1 97 ? 5.334 -7.690 -12.572 1.00 97.38 97 GLY A CA 1
ATOM 747 C C . GLY A 1 97 ? 6.007 -9.059 -12.696 1.00 97.38 97 GLY A C 1
ATOM 748 O O . GLY A 1 97 ? 6.734 -9.343 -13.652 1.00 97.38 97 GLY A O 1
ATOM 749 N N . TRP A 1 98 ? 5.744 -9.927 -11.727 1.00 97.31 98 TRP A N 1
ATOM 750 C CA . TRP A 1 98 ? 6.178 -11.329 -11.692 1.00 97.31 98 TRP A CA 1
ATOM 751 C C . TRP A 1 98 ? 4.965 -12.249 -11.510 1.00 97.31 98 TRP A C 1
ATOM 753 O O . TRP A 1 98 ? 3.934 -11.767 -11.046 1.00 97.31 98 TRP A O 1
ATOM 763 N N . PRO A 1 99 ? 5.050 -13.550 -11.839 1.00 97.00 99 PRO A N 1
ATOM 764 C 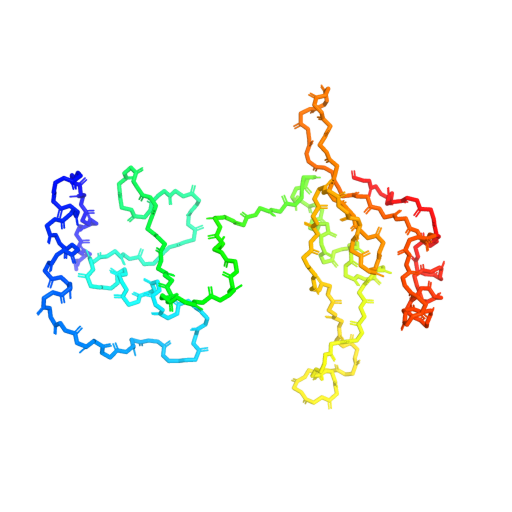CA . PRO A 1 99 ? 3.922 -14.465 -11.683 1.00 97.00 99 PRO A CA 1
ATOM 765 C C . PRO A 1 99 ? 3.310 -14.405 -10.281 1.00 97.00 99 PRO A C 1
ATOM 767 O O . PRO A 1 99 ? 4.016 -14.439 -9.265 1.00 97.00 99 PRO A O 1
ATOM 770 N N . HIS A 1 100 ? 1.987 -14.284 -10.216 1.00 97.44 100 HIS A N 1
ATOM 771 C CA . HIS A 1 100 ? 1.268 -14.297 -8.953 1.00 97.44 100 HIS A CA 1
ATOM 772 C C . HIS A 1 100 ? 1.404 -15.679 -8.289 1.00 97.44 100 HIS A C 1
ATOM 774 O O . HIS A 1 100 ? 1.366 -16.709 -8.950 1.00 97.44 100 HIS A O 1
ATOM 780 N N . LYS A 1 101 ? 1.507 -15.735 -6.954 1.00 95.62 101 LYS A N 1
ATOM 781 C CA . LYS A 1 101 ? 1.695 -17.001 -6.204 1.00 95.62 101 LYS A CA 1
ATOM 782 C C . LYS A 1 101 ? 0.570 -18.043 -6.394 1.00 95.62 101 LYS A C 1
ATOM 784 O O . LYS A 1 101 ? 0.767 -19.232 -6.163 1.00 95.62 101 LYS A O 1
ATOM 789 N N . GLU A 1 102 ? -0.608 -17.558 -6.785 1.00 96.69 102 GLU A N 1
ATOM 790 C CA . GLU A 1 102 ? -1.813 -18.342 -7.105 1.00 96.69 102 GLU A CA 1
ATOM 791 C C . GLU A 1 102 ? -2.105 -18.417 -8.620 1.00 96.69 102 GLU A C 1
ATOM 793 O O . GLU A 1 102 ? -3.203 -18.827 -9.001 1.00 96.69 102 GLU A O 1
ATOM 798 N N . ALA A 1 103 ? -1.173 -17.986 -9.480 1.00 96.75 103 ALA A N 1
ATOM 799 C CA . ALA A 1 103 ? -1.280 -18.171 -10.928 1.00 96.75 103 ALA A CA 1
ATOM 800 C C . ALA A 1 103 ? -1.276 -19.672 -11.262 1.00 96.75 103 ALA A C 1
ATOM 802 O O . ALA A 1 103 ? -0.543 -20.447 -10.644 1.00 96.75 103 ALA A O 1
ATOM 803 N N . GLY A 1 104 ? -2.150 -20.089 -12.176 1.00 96.94 104 GLY A N 1
ATOM 804 C CA . GLY A 1 104 ? -2.410 -21.499 -12.492 1.00 96.94 104 GLY A CA 1
ATOM 805 C C . GLY A 1 104 ? -3.193 -22.263 -11.414 1.00 96.94 104 GLY A C 1
ATOM 806 O O . GLY A 1 104 ? -3.479 -23.443 -11.588 1.00 96.94 104 GLY A O 1
ATOM 807 N N . LYS A 1 105 ? -3.544 -21.611 -10.295 1.00 96.62 105 LYS A N 1
ATOM 808 C CA . LYS A 1 105 ? -4.378 -22.181 -9.226 1.00 96.62 105 LYS A CA 1
ATOM 809 C C . LYS A 1 105 ? -5.726 -21.473 -9.186 1.00 96.62 105 LYS A C 1
ATOM 811 O O . LYS A 1 105 ? -6.695 -21.926 -9.779 1.00 96.62 105 LYS A O 1
ATOM 816 N N . LYS A 1 106 ? -5.776 -20.330 -8.496 1.00 96.50 106 LYS A N 1
ATOM 817 C CA . LYS A 1 106 ? -6.974 -19.491 -8.376 1.00 96.50 106 LYS A CA 1
ATOM 818 C C . LYS A 1 106 ? -7.136 -18.558 -9.576 1.00 96.50 106 LYS A C 1
ATOM 820 O O . LYS A 1 106 ? -8.255 -18.181 -9.906 1.00 96.50 106 LYS A O 1
ATOM 825 N N . TYR A 1 107 ? -6.023 -18.166 -10.188 1.00 96.94 107 TYR A N 1
ATOM 826 C CA . TYR A 1 107 ? -5.981 -17.249 -11.324 1.00 96.94 107 TYR A CA 1
ATOM 827 C C . TYR A 1 107 ? -5.359 -17.941 -12.542 1.00 96.94 107 TYR A C 1
ATOM 829 O O . TYR A 1 107 ? -4.696 -18.966 -12.367 1.00 96.94 107 TYR A O 1
ATOM 837 N N . PRO A 1 108 ? -5.524 -17.399 -13.762 1.00 97.50 108 PRO A N 1
ATOM 838 C CA . PRO A 1 108 ? -4.837 -17.909 -14.947 1.00 97.50 108 PRO A CA 1
ATOM 839 C C . PRO A 1 108 ? -3.316 -17.983 -14.754 1.00 97.50 108 PRO A C 1
ATOM 841 O O . PRO A 1 108 ? -2.744 -17.248 -13.949 1.00 97.50 108 PRO A O 1
ATOM 844 N N . GLU A 1 109 ? -2.638 -18.848 -15.509 1.00 97.06 109 GLU A N 1
ATOM 845 C CA . GLU A 1 109 ? -1.167 -18.969 -15.468 1.00 97.06 109 GLU A CA 1
ATOM 846 C C . GLU A 1 109 ? -0.450 -17.655 -15.812 1.00 97.06 109 GLU A C 1
ATOM 848 O O . GLU A 1 109 ? 0.665 -17.406 -15.359 1.00 97.06 109 GLU A O 1
ATOM 853 N N . THR A 1 110 ? -1.116 -16.785 -16.570 1.00 95.88 110 THR A N 1
ATOM 854 C CA . THR A 1 110 ? -0.619 -15.470 -16.982 1.00 95.88 110 THR A CA 1
ATOM 855 C C . THR A 1 110 ? -0.777 -14.384 -15.916 1.00 95.88 110 THR A C 1
ATOM 857 O O . THR A 1 110 ? -0.395 -13.243 -16.166 1.00 95.88 110 THR A O 1
ATOM 860 N N . GLU A 1 111 ? -1.370 -14.685 -14.755 1.00 97.56 111 GLU A N 1
ATOM 861 C CA . GLU A 1 111 ? -1.605 -13.689 -13.708 1.00 97.56 111 GLU A CA 1
ATOM 862 C C . GLU A 1 111 ? -0.280 -13.158 -13.147 1.00 97.56 111 GLU A C 1
ATOM 864 O O . GLU A 1 111 ? 0.570 -13.914 -12.664 1.00 97.56 111 GLU A O 1
ATOM 869 N N . LEU A 1 112 ? -0.122 -11.835 -13.158 1.00 97.25 112 LEU A N 1
ATOM 870 C CA . LEU A 1 112 ? 1.053 -11.150 -12.628 1.00 97.25 112 LEU A CA 1
ATOM 871 C C . LEU A 1 112 ? 0.740 -10.442 -11.308 1.00 97.25 112 LEU A C 1
ATOM 873 O O . LEU A 1 112 ? -0.392 -10.106 -10.985 1.00 97.25 112 LEU A O 1
ATOM 877 N N . SER A 1 113 ? 1.787 -10.166 -10.544 1.00 97.12 113 SER A N 1
ATOM 878 C CA . SER A 1 113 ? 1.759 -9.397 -9.311 1.00 97.12 113 SER A CA 1
ATOM 879 C C . SER A 1 113 ? 2.856 -8.345 -9.339 1.00 97.12 113 SER A C 1
ATOM 881 O O . SER A 1 113 ? 3.987 -8.618 -9.738 1.00 97.12 113 SER A O 1
ATOM 883 N N . PHE A 1 114 ? 2.523 -7.150 -8.863 1.00 96.62 114 PHE A N 1
ATOM 884 C CA . PHE A 1 114 ? 3.474 -6.086 -8.560 1.00 96.62 114 PHE A CA 1
ATOM 885 C C . PHE A 1 114 ? 3.228 -5.608 -7.124 1.00 96.62 114 PHE A C 1
ATOM 887 O O . PHE A 1 114 ? 2.816 -4.481 -6.867 1.00 96.62 114 PHE A O 1
ATOM 894 N N . ARG A 1 115 ? 3.387 -6.524 -6.163 1.00 95.06 115 ARG A N 1
ATOM 895 C CA . ARG A 1 115 ? 3.158 -6.256 -4.737 1.00 95.06 115 ARG A CA 1
ATOM 896 C C . ARG A 1 115 ? 4.483 -6.172 -3.995 1.00 95.06 115 ARG A C 1
ATOM 898 O O . ARG A 1 115 ? 5.134 -7.190 -3.779 1.00 95.06 115 ARG A O 1
ATOM 905 N N . GLN A 1 116 ? 4.844 -4.977 -3.554 1.00 94.81 116 GLN A N 1
ATOM 906 C CA . GLN A 1 116 ? 6.048 -4.734 -2.765 1.00 94.81 116 GLN A CA 1
ATOM 907 C C . GLN A 1 116 ? 5.877 -3.500 -1.880 1.00 94.81 116 GLN A C 1
ATOM 909 O O . GLN A 1 116 ? 5.075 -2.621 -2.188 1.00 94.81 116 GLN A O 1
ATOM 914 N N . THR A 1 117 ? 6.651 -3.445 -0.799 1.00 95.56 117 THR A N 1
ATOM 915 C CA . THR A 1 117 ? 6.834 -2.227 -0.007 1.00 95.56 117 THR A CA 1
ATOM 916 C C . THR A 1 117 ? 8.053 -1.498 -0.555 1.00 95.56 117 THR A C 1
ATOM 918 O O . THR A 1 117 ? 9.139 -2.075 -0.597 1.00 95.56 117 THR A O 1
ATOM 921 N N . ILE A 1 118 ? 7.864 -0.254 -0.988 1.00 96.75 118 ILE A N 1
ATOM 922 C CA . ILE A 1 118 ? 8.928 0.607 -1.511 1.00 96.75 118 ILE A CA 1
ATOM 923 C C . ILE A 1 118 ? 9.176 1.697 -0.469 1.00 96.75 118 ILE A C 1
ATOM 925 O O . ILE A 1 118 ? 8.238 2.378 -0.055 1.00 96.75 118 ILE A O 1
ATOM 929 N N . CYS A 1 119 ? 10.421 1.832 -0.022 1.00 96.62 119 CYS A N 1
ATOM 930 C CA . CYS A 1 119 ? 10.818 2.780 1.018 1.00 96.62 119 CYS A CA 1
ATOM 931 C C . CYS A 1 119 ? 11.665 3.914 0.425 1.00 96.62 119 CYS A C 1
ATOM 933 O O . CYS A 1 119 ? 12.225 3.770 -0.660 1.00 96.62 119 CYS A O 1
ATOM 935 N N . GLY A 1 120 ? 11.778 5.033 1.146 1.00 96.19 120 GLY A N 1
ATOM 936 C CA . GLY A 1 120 ? 12.599 6.178 0.724 1.00 96.19 120 GLY A CA 1
ATOM 937 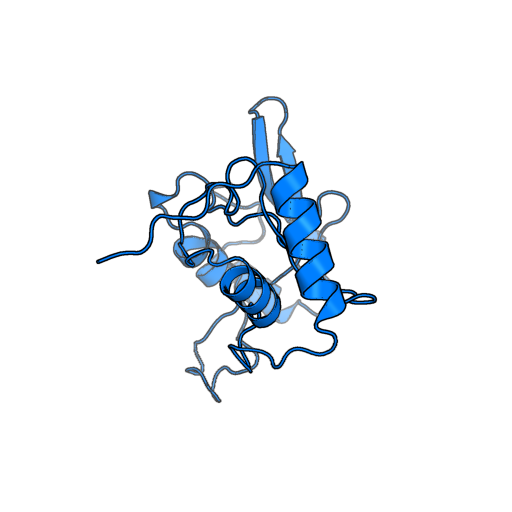C C . GLY A 1 120 ? 14.061 6.131 1.176 1.00 96.19 120 GLY A C 1
ATOM 938 O O . GLY A 1 120 ? 14.898 6.858 0.656 1.00 96.19 120 GLY A O 1
ATOM 939 N N . ASN A 1 121 ? 14.404 5.274 2.138 1.00 94.81 121 ASN A N 1
ATOM 940 C CA . ASN A 1 121 ? 15.761 5.183 2.688 1.00 94.81 121 ASN A CA 1
ATOM 941 C C . ASN A 1 121 ? 16.632 4.129 1.990 1.00 94.81 121 ASN A C 1
ATOM 943 O O . ASN A 1 121 ? 17.839 4.311 1.872 1.00 94.81 121 ASN A O 1
ATOM 947 N N . VAL A 1 122 ? 16.035 3.031 1.530 1.00 96.31 122 VAL A N 1
ATOM 948 C CA . VAL A 1 122 ? 16.737 1.918 0.888 1.00 96.31 122 VAL A CA 1
ATOM 949 C C . VAL A 1 122 ? 15.899 1.379 -0.261 1.00 96.31 122 VAL A C 1
ATOM 951 O O . VAL A 1 122 ? 14.670 1.316 -0.165 1.00 96.31 122 VAL A O 1
ATOM 954 N N . ALA A 1 123 ? 16.568 0.989 -1.345 1.00 97.62 123 ALA A N 1
ATOM 955 C CA . ALA A 1 123 ? 15.909 0.270 -2.419 1.00 97.62 123 ALA A CA 1
ATOM 956 C C . ALA A 1 123 ? 15.402 -1.085 -1.906 1.00 97.62 123 ALA A C 1
ATOM 958 O O . ALA A 1 123 ? 16.052 -1.767 -1.112 1.00 97.62 123 ALA A O 1
ATOM 959 N N . SER A 1 124 ? 14.226 -1.482 -2.373 1.00 97.62 124 SER A N 1
ATOM 960 C CA . SER A 1 124 ? 13.736 -2.844 -2.216 1.00 97.62 124 SER A CA 1
ATOM 961 C C . SER A 1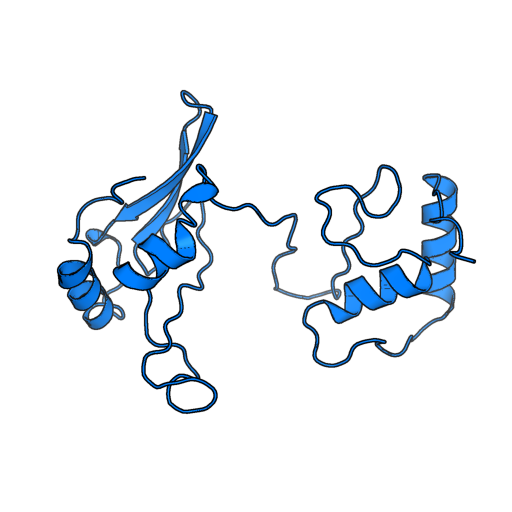 124 ? 14.694 -3.829 -2.886 1.00 97.62 124 SER A C 1
ATOM 963 O O . SER A 1 124 ? 15.458 -3.479 -3.780 1.00 97.62 124 SER A O 1
ATOM 965 N N . ASP A 1 125 ? 14.585 -5.105 -2.532 1.00 97.06 125 ASP A N 1
ATOM 966 C CA . ASP A 1 125 ? 15.398 -6.162 -3.146 1.00 97.06 125 ASP A CA 1
ATOM 967 C C . ASP A 1 125 ? 15.120 -6.356 -4.657 1.00 97.06 125 ASP A C 1
ATOM 969 O O . ASP A 1 125 ? 15.868 -7.026 -5.363 1.00 97.06 125 ASP A O 1
ATOM 973 N N . ARG A 1 126 ? 14.049 -5.739 -5.179 1.00 97.56 126 ARG A N 1
ATOM 974 C CA . ARG A 1 126 ? 13.751 -5.618 -6.616 1.00 97.56 126 ARG A CA 1
ATOM 975 C C . ARG A 1 126 ? 14.234 -4.298 -7.225 1.00 97.56 126 ARG A C 1
ATOM 977 O O . ARG A 1 126 ? 13.823 -3.967 -8.328 1.00 97.56 126 ARG A O 1
ATOM 984 N N . GLY A 1 127 ? 15.081 -3.546 -6.531 1.00 97.75 127 GLY A N 1
ATOM 985 C CA . GLY A 1 127 ? 15.706 -2.327 -7.040 1.00 97.75 127 GLY A CA 1
ATOM 986 C C . GLY A 1 127 ? 14.808 -1.089 -7.057 1.00 97.75 127 GLY A C 1
ATOM 987 O O . GLY A 1 127 ? 15.228 -0.075 -7.599 1.00 97.75 127 GLY A O 1
ATOM 988 N N . PHE A 1 128 ? 13.600 -1.138 -6.483 1.00 98.06 128 PHE A N 1
ATOM 989 C CA . PHE A 1 128 ? 12.700 0.023 -6.429 1.00 98.06 128 PHE A CA 1
ATOM 990 C C . PHE A 1 128 ? 12.902 0.866 -5.176 1.00 98.06 128 PHE A C 1
ATOM 992 O O . PHE A 1 128 ? 12.978 0.291 -4.086 1.00 98.06 128 PHE A O 1
ATOM 999 N N . LYS A 1 129 ? 12.874 2.193 -5.296 1.00 98.00 129 LYS A N 1
ATOM 1000 C CA . LYS A 1 129 ? 12.958 3.132 -4.166 1.00 98.00 129 LYS A CA 1
ATOM 1001 C C . LYS A 1 129 ? 11.993 4.310 -4.361 1.00 98.00 129 LYS A C 1
ATOM 1003 O O . LYS A 1 129 ? 11.603 4.616 -5.483 1.00 98.00 129 LYS A O 1
ATOM 1008 N N . VAL A 1 130 ? 11.564 4.929 -3.263 1.00 97.50 130 VAL A N 1
ATOM 1009 C CA . VAL A 1 130 ? 10.849 6.212 -3.296 1.00 97.50 130 VAL A CA 1
ATOM 1010 C C . VAL A 1 130 ? 11.873 7.342 -3.287 1.00 97.50 130 VAL A C 1
ATOM 1012 O O . VAL A 1 130 ? 12.743 7.367 -2.418 1.00 97.50 130 VAL A O 1
ATOM 1015 N N . GLU A 1 131 ? 11.740 8.294 -4.201 1.00 96.81 131 GLU A N 1
ATOM 1016 C CA . GLU A 1 131 ? 12.511 9.537 -4.200 1.00 96.81 131 GLU A CA 1
ATOM 1017 C C . GLU A 1 131 ? 11.568 10.723 -3.965 1.00 96.81 131 GLU A C 1
ATOM 1019 O O . GLU A 1 131 ? 10.463 10.781 -4.507 1.00 96.81 131 GLU A O 1
ATOM 1024 N N . VAL A 1 132 ? 11.988 11.666 -3.119 1.00 96.50 132 VAL A N 1
ATOM 1025 C CA . VAL A 1 132 ? 11.238 12.902 -2.861 1.00 96.50 132 VAL A CA 1
ATOM 1026 C C . VAL A 1 132 ? 11.894 14.022 -3.653 1.00 96.50 132 VAL A C 1
ATOM 1028 O O . VAL A 1 132 ? 12.994 14.467 -3.330 1.00 96.50 132 VAL A O 1
ATOM 1031 N N . ASN A 1 133 ? 11.209 14.480 -4.692 1.00 95.12 133 ASN A N 1
ATOM 1032 C CA . ASN A 1 133 ? 11.639 15.597 -5.513 1.00 95.12 133 ASN A CA 1
ATOM 1033 C C . ASN A 1 133 ? 11.017 16.883 -4.962 1.00 95.12 133 ASN A C 1
ATOM 1035 O O . ASN A 1 133 ? 9.909 17.268 -5.335 1.00 95.12 133 ASN A O 1
ATOM 1039 N N . GLU A 1 134 ? 11.724 17.540 -4.043 1.00 96.38 134 GLU A N 1
ATOM 1040 C CA . GLU A 1 134 ? 11.238 18.761 -3.385 1.00 96.38 134 GLU A CA 1
ATOM 1041 C C . GLU A 1 134 ? 11.056 19.928 -4.360 1.00 96.38 134 GLU A C 1
ATOM 1043 O O . GLU A 1 134 ? 10.123 20.714 -4.210 1.00 96.38 134 GLU A O 1
ATOM 1048 N N . LYS A 1 135 ? 11.913 20.019 -5.386 1.00 97.25 135 LYS A N 1
ATOM 1049 C CA . LYS A 1 135 ? 11.869 21.094 -6.384 1.00 97.25 135 LYS A CA 1
ATOM 1050 C C . LYS A 1 135 ? 10.575 21.050 -7.194 1.00 97.25 135 LYS A C 1
ATOM 1052 O O . LYS A 1 135 ? 9.935 22.078 -7.384 1.00 97.25 135 LYS A O 1
ATOM 1057 N N . GLU A 1 136 ? 10.200 19.862 -7.657 1.00 95.69 136 GLU A N 1
ATOM 1058 C CA . GLU A 1 136 ? 8.982 19.651 -8.446 1.00 95.69 136 GLU A CA 1
ATOM 1059 C C . GLU A 1 136 ? 7.766 19.301 -7.570 1.00 95.6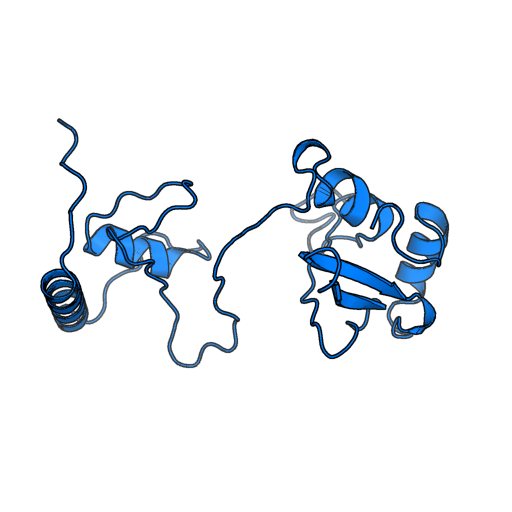9 136 GLU A C 1
ATOM 1061 O O . GLU A 1 136 ? 6.671 19.107 -8.094 1.00 95.69 136 GLU A O 1
ATOM 1066 N N . GLN A 1 137 ? 7.956 19.212 -6.248 1.00 96.25 137 GLN A N 1
ATOM 1067 C CA . GLN A 1 137 ? 6.959 18.800 -5.255 1.00 96.25 137 GLN A CA 1
ATOM 1068 C C . GLN A 1 137 ? 6.314 17.440 -5.574 1.00 96.25 137 GLN A C 1
ATOM 1070 O O . GLN A 1 137 ? 5.094 17.272 -5.496 1.00 96.25 137 GLN A O 1
ATOM 1075 N N . LYS A 1 138 ? 7.142 16.454 -5.941 1.00 94.38 138 LYS A N 1
ATOM 1076 C CA . LYS A 1 138 ? 6.704 15.108 -6.338 1.00 94.38 138 LYS A CA 1
ATOM 1077 C C . LYS A 1 138 ? 7.279 14.024 -5.440 1.00 94.38 138 LYS A C 1
ATOM 1079 O O . LYS A 1 138 ? 8.381 14.132 -4.910 1.00 94.38 138 LYS A O 1
ATOM 1084 N N . ILE A 1 139 ? 6.514 12.944 -5.337 1.00 95.12 139 ILE A N 1
ATOM 1085 C CA . ILE A 1 139 ? 7.005 11.645 -4.891 1.00 95.12 139 ILE A CA 1
ATOM 1086 C C . ILE A 1 139 ? 7.157 10.802 -6.151 1.00 95.12 139 ILE A C 1
ATOM 1088 O O . ILE A 1 139 ? 6.175 10.562 -6.854 1.00 95.12 139 ILE A O 1
ATOM 1092 N N . GLU A 1 140 ? 8.380 10.379 -6.427 1.00 95.56 140 GLU A N 1
ATOM 1093 C CA . GLU A 1 140 ? 8.750 9.610 -7.609 1.00 95.56 140 GLU A CA 1
ATOM 1094 C C . GLU A 1 140 ? 9.135 8.191 -7.188 1.00 95.56 140 GLU A C 1
ATOM 1096 O O . GLU A 1 140 ? 9.589 7.946 -6.065 1.00 95.56 140 GLU A O 1
ATOM 1101 N N . ILE A 1 141 ? 8.936 7.235 -8.089 1.00 96.00 141 ILE A N 1
ATOM 1102 C CA . ILE A 1 141 ? 9.459 5.882 -7.918 1.00 96.00 141 ILE A CA 1
ATOM 1103 C C . ILE A 1 141 ? 10.686 5.766 -8.812 1.00 96.00 141 ILE A C 1
ATOM 1105 O O . ILE A 1 141 ? 10.627 6.113 -9.988 1.00 96.00 141 ILE A O 1
ATOM 1109 N N . SER A 1 142 ? 11.793 5.286 -8.259 1.00 96.75 142 SER A N 1
ATOM 1110 C CA . SER A 1 142 ? 12.996 4.943 -9.014 1.00 96.75 142 SER A CA 1
ATOM 1111 C C . SER A 1 142 ? 13.161 3.432 -9.106 1.00 96.75 142 SER A C 1
ATOM 1113 O O . SER A 1 142 ? 12.693 2.681 -8.242 1.00 96.75 142 SER A O 1
ATOM 1115 N N . PHE A 1 143 ? 13.817 2.980 -10.167 1.00 97.81 143 PHE A N 1
ATOM 1116 C CA . PHE A 1 143 ? 14.215 1.606 -10.412 1.00 97.81 143 PHE A CA 1
ATOM 1117 C C . PHE A 1 143 ? 15.685 1.561 -10.817 1.00 97.81 143 PHE A C 1
ATOM 1119 O O . PHE A 1 143 ? 16.096 2.114 -11.835 1.00 97.81 143 PHE A O 1
ATOM 1126 N N . ASN A 1 144 ? 16.472 0.811 -10.051 1.00 97.62 144 ASN A N 1
ATOM 1127 C CA . ASN A 1 144 ? 17.871 0.571 -10.351 1.00 97.62 144 ASN A CA 1
ATOM 1128 C C . ASN A 1 144 ? 18.161 -0.930 -10.448 1.00 97.62 144 ASN A C 1
ATOM 1130 O O . ASN A 1 144 ? 18.205 -1.644 -9.443 1.00 97.62 144 ASN A O 1
ATOM 1134 N N . ALA A 1 145 ? 18.419 -1.394 -11.672 1.00 97.75 145 ALA A N 1
ATOM 1135 C CA . ALA A 1 145 ? 18.728 -2.788 -11.964 1.00 97.75 145 ALA A CA 1
ATOM 1136 C C . ALA A 1 145 ? 19.979 -3.314 -11.237 1.00 97.75 145 ALA A C 1
ATOM 1138 O O . ALA A 1 145 ? 20.043 -4.506 -10.944 1.00 97.75 145 ALA A O 1
ATOM 1139 N N . SER A 1 146 ? 20.960 -2.459 -10.918 1.00 97.69 146 SER A N 1
ATOM 1140 C CA . SER A 1 146 ? 22.180 -2.893 -10.218 1.00 97.69 146 SER A CA 1
ATOM 1141 C C . SER A 1 146 ? 21.952 -3.193 -8.735 1.00 97.69 146 SER A C 1
ATOM 1143 O O . SER A 1 146 ? 22.768 -3.874 -8.118 1.00 97.69 146 SER A O 1
ATOM 1145 N N . LEU A 1 147 ? 20.834 -2.722 -8.172 1.00 97.75 147 LEU A N 1
ATOM 1146 C CA . LEU A 1 147 ? 20.429 -2.966 -6.785 1.00 97.75 147 LEU A CA 1
ATOM 1147 C C . LEU A 1 147 ? 19.494 -4.175 -6.644 1.00 97.75 147 LEU A C 1
ATOM 1149 O O . LEU A 1 147 ? 19.025 -4.471 -5.546 1.00 97.75 147 LEU A O 1
ATOM 1153 N N . VAL A 1 148 ? 19.196 -4.870 -7.743 1.00 98.25 148 VAL A N 1
ATOM 1154 C CA . VAL A 1 148 ? 18.340 -6.056 -7.726 1.00 98.25 148 VAL A CA 1
ATOM 1155 C C . VAL A 1 148 ? 19.109 -7.229 -7.128 1.00 98.25 148 VAL A C 1
ATOM 1157 O O . VAL A 1 148 ? 20.170 -7.616 -7.620 1.00 98.25 148 VAL A O 1
ATOM 1160 N N . GLY A 1 149 ? 18.549 -7.830 -6.080 1.00 97.81 149 GLY A N 1
ATOM 1161 C CA . GLY A 1 149 ? 19.130 -8.995 -5.429 1.00 97.81 149 GLY A CA 1
ATOM 1162 C C . GLY A 1 149 ? 19.270 -10.175 -6.392 1.00 97.81 149 GLY A C 1
ATOM 1163 O O . GLY A 1 149 ? 18.395 -10.445 -7.218 1.00 97.81 149 GLY A O 1
ATOM 1164 N N . THR A 1 150 ? 20.353 -10.941 -6.257 1.00 97.38 150 THR A N 1
ATOM 1165 C CA . THR A 1 150 ? 20.692 -12.060 -7.160 1.00 97.38 150 THR A CA 1
ATOM 1166 C C . THR A 1 150 ? 19.590 -13.118 -7.265 1.00 97.38 150 THR A C 1
ATOM 1168 O O . THR A 1 150 ? 19.392 -13.711 -8.325 1.00 97.38 150 THR A O 1
ATOM 1171 N N . ARG A 1 151 ? 18.789 -13.305 -6.207 1.00 97.38 151 ARG A N 1
ATOM 1172 C CA . ARG A 1 151 ? 17.618 -14.203 -6.205 1.00 97.38 151 ARG A CA 1
ATOM 1173 C C . ARG A 1 151 ? 16.520 -13.805 -7.199 1.00 97.38 151 ARG A C 1
ATOM 1175 O O . ARG A 1 151 ? 15.612 -14.590 -7.462 1.00 97.38 151 ARG A O 1
ATOM 1182 N N . HIS A 1 152 ? 16.569 -12.586 -7.727 1.00 97.62 152 HIS A N 1
ATOM 1183 C CA . HIS A 1 152 ? 15.627 -12.062 -8.707 1.00 97.62 152 HIS A CA 1
ATOM 1184 C C . HIS A 1 152 ? 16.202 -12.023 -10.130 1.00 97.62 152 HIS A C 1
ATOM 1186 O O . HIS A 1 152 ? 15.571 -11.436 -11.001 1.00 97.62 152 HIS A O 1
ATOM 1192 N N . ALA A 1 153 ? 17.326 -12.699 -10.408 1.00 97.38 153 ALA A N 1
ATOM 1193 C CA . ALA A 1 153 ? 17.968 -12.710 -11.729 1.00 97.38 153 ALA A CA 1
ATOM 1194 C C . ALA A 1 153 ? 17.020 -13.107 -12.878 1.00 97.38 153 ALA A C 1
ATOM 1196 O O . ALA A 1 153 ? 16.936 -12.400 -13.876 1.00 97.38 153 ALA A O 1
ATOM 1197 N N . ALA A 1 154 ? 16.231 -14.177 -12.720 1.00 97.50 154 ALA A N 1
ATOM 1198 C CA . ALA A 1 154 ? 15.273 -14.597 -13.751 1.00 97.50 154 ALA A CA 1
ATOM 1199 C C . ALA A 1 154 ? 14.184 -13.538 -14.012 1.00 97.50 154 ALA A C 1
ATOM 1201 O O . ALA A 1 154 ? 13.784 -13.299 -15.151 1.00 97.50 154 ALA A O 1
ATOM 1202 N N . TRP A 1 155 ? 13.724 -12.865 -12.952 1.00 97.88 155 TRP A N 1
ATOM 1203 C CA . TRP A 1 155 ? 12.800 -11.743 -13.087 1.00 97.88 155 TRP A CA 1
ATOM 1204 C C . TRP A 1 155 ? 13.482 -10.547 -13.760 1.00 97.88 155 TRP A C 1
ATOM 1206 O O . TRP A 1 155 ? 12.886 -9.951 -14.652 1.00 97.88 155 TRP A O 1
ATOM 1216 N N . LEU A 1 156 ? 14.729 -10.233 -13.407 1.00 98.25 156 LEU A N 1
ATOM 1217 C CA . LEU A 1 156 ? 15.480 -9.128 -13.997 1.00 98.25 156 LEU A CA 1
ATOM 1218 C C . LEU A 1 156 ? 15.710 -9.321 -15.500 1.00 98.25 156 LEU A C 1
ATOM 1220 O O . LEU A 1 156 ? 15.536 -8.371 -16.258 1.00 98.25 156 LEU A O 1
ATOM 1224 N N . GLU A 1 157 ? 15.997 -10.543 -15.955 1.00 98.12 157 GLU A N 1
ATOM 1225 C CA . GLU A 1 157 ? 16.068 -10.846 -17.391 1.00 98.12 157 GLU A CA 1
ATOM 1226 C C . GLU A 1 157 ? 14.718 -10.609 -18.085 1.00 98.12 157 GLU A C 1
ATOM 1228 O O . GLU A 1 157 ? 14.664 -10.026 -19.168 1.00 98.12 157 GLU A O 1
ATOM 1233 N N . SER A 1 158 ? 13.597 -10.950 -17.439 1.00 97.50 158 SER A N 1
ATOM 1234 C CA . SER A 1 158 ? 12.269 -10.612 -17.976 1.00 97.50 158 SER A CA 1
ATOM 1235 C C . SER A 1 158 ? 12.023 -9.097 -18.037 1.00 97.50 158 SER A C 1
ATOM 1237 O O . SER A 1 158 ? 11.366 -8.616 -18.959 1.00 97.50 158 SER A O 1
ATOM 1239 N N . VAL A 1 159 ? 12.534 -8.329 -17.068 1.00 97.56 159 VAL A N 1
ATOM 1240 C CA . VAL A 1 159 ? 12.430 -6.861 -17.045 1.00 97.56 159 VAL A CA 1
ATOM 1241 C C . VAL A 1 159 ? 13.287 -6.263 -18.154 1.00 97.56 159 VAL A C 1
ATOM 1243 O O . VAL A 1 159 ? 12.803 -5.423 -18.906 1.00 97.56 159 VAL A O 1
ATOM 1246 N N . LYS A 1 160 ? 14.513 -6.761 -18.342 1.00 97.81 160 LYS A N 1
ATOM 1247 C CA . LYS A 1 160 ? 15.406 -6.362 -19.435 1.00 97.81 160 LYS A CA 1
ATOM 1248 C C . LYS A 1 160 ? 14.725 -6.474 -20.797 1.00 97.81 160 LYS A C 1
ATOM 1250 O O . LYS A 1 160 ? 14.841 -5.555 -21.600 1.00 97.81 160 LYS A O 1
ATOM 1255 N N . LEU A 1 161 ? 13.987 -7.561 -21.034 1.00 97.31 161 LEU A N 1
ATOM 1256 C CA . LEU A 1 161 ? 13.249 -7.781 -22.281 1.00 97.31 161 LEU A CA 1
ATOM 1257 C C . LEU A 1 161 ? 12.003 -6.888 -22.419 1.00 97.31 161 LEU A C 1
ATOM 1259 O O . LEU A 1 161 ? 11.676 -6.473 -23.527 1.00 97.31 161 LEU A O 1
ATOM 1263 N N . ARG A 1 162 ? 11.295 -6.596 -21.319 1.00 95.56 162 ARG A N 1
ATOM 1264 C CA . ARG A 1 162 ? 10.012 -5.859 -21.341 1.00 95.56 162 ARG A CA 1
ATOM 1265 C C . ARG A 1 162 ? 10.147 -4.341 -21.208 1.00 95.56 162 ARG A C 1
ATOM 1267 O O . ARG A 1 162 ? 9.268 -3.606 -21.654 1.00 95.56 162 ARG A O 1
ATOM 1274 N N . ALA A 1 163 ? 11.200 -3.877 -20.550 1.00 95.12 163 ALA A N 1
ATOM 1275 C CA . ALA A 1 163 ? 11.366 -2.491 -20.116 1.00 95.12 163 ALA A CA 1
ATOM 1276 C C . ALA A 1 163 ? 12.783 -1.940 -20.332 1.00 95.12 163 ALA A C 1
ATOM 1278 O O . ALA A 1 163 ? 12.959 -0.725 -20.357 1.00 95.12 163 ALA A O 1
ATOM 1279 N N . GLY A 1 164 ? 13.782 -2.816 -20.477 1.00 96.19 164 GLY A N 1
ATOM 1280 C CA . GLY A 1 164 ? 15.191 -2.455 -20.339 1.00 96.19 164 GLY A CA 1
ATOM 1281 C C . GLY A 1 164 ? 15.646 -2.436 -18.875 1.00 96.19 164 GLY A C 1
ATOM 1282 O O . GLY A 1 164 ? 14.896 -2.787 -17.968 1.00 96.19 164 GLY A O 1
ATOM 1283 N N . LEU A 1 165 ? 16.909 -2.059 -18.652 1.00 96.50 165 LEU A N 1
ATOM 1284 C CA . LEU A 1 165 ? 17.534 -1.980 -17.318 1.00 96.50 165 LEU A CA 1
ATOM 1285 C C . LEU A 1 165 ? 17.826 -0.542 -16.865 1.00 96.50 165 LEU A C 1
ATOM 1287 O O . LEU A 1 165 ? 18.499 -0.340 -15.857 1.00 96.50 165 LEU A O 1
ATOM 1291 N N . GLY A 1 166 ? 17.366 0.442 -17.640 1.00 95.31 166 GLY A N 1
ATOM 1292 C CA . GLY A 1 166 ? 17.444 1.848 -17.266 1.00 95.31 166 GLY A CA 1
ATOM 1293 C C . GLY A 1 166 ? 16.396 2.218 -16.218 1.00 95.31 166 GLY A C 1
ATOM 1294 O O . GLY A 1 166 ? 15.572 1.393 -15.823 1.00 95.31 166 GLY A O 1
ATOM 1295 N N . GLU A 1 167 ? 16.435 3.482 -15.810 1.00 95.00 167 GLU A N 1
ATOM 1296 C CA . GLU A 1 167 ? 15.429 4.089 -14.937 1.00 95.00 167 GLU A CA 1
ATOM 1297 C C . GLU A 1 167 ? 14.012 3.986 -15.539 1.00 95.00 167 GLU A C 1
ATOM 1299 O O . GLU A 1 167 ? 13.843 3.814 -16.755 1.00 95.00 167 GLU A O 1
ATOM 1304 N N . LEU A 1 168 ? 12.987 4.088 -14.690 1.00 90.62 168 LEU A N 1
ATOM 1305 C CA . LEU A 1 168 ? 11.591 4.173 -15.105 1.00 90.62 168 LEU A CA 1
ATOM 1306 C C . LEU A 1 168 ? 11.403 5.322 -16.103 1.00 90.62 168 LEU A C 1
ATOM 1308 O O . LEU A 1 168 ? 11.771 6.465 -15.852 1.00 90.62 168 LEU A O 1
ATOM 1312 N N . ASN A 1 169 ? 10.827 5.000 -17.262 1.00 82.81 169 ASN A N 1
ATOM 1313 C CA . ASN A 1 169 ? 10.475 5.986 -18.274 1.00 82.81 169 ASN A CA 1
ATOM 1314 C C . ASN A 1 169 ? 9.124 5.626 -18.929 1.00 82.81 169 ASN A C 1
ATOM 1316 O O . ASN A 1 169 ? 9.029 4.590 -19.608 1.00 82.81 169 ASN A O 1
ATOM 1320 N N . PRO A 1 170 ? 8.077 6.452 -18.755 1.00 80.25 170 PRO A N 1
ATOM 1321 C CA . PRO A 1 170 ? 8.044 7.657 -17.913 1.00 80.25 170 PRO A CA 1
ATOM 1322 C C . PRO A 1 170 ? 8.244 7.343 -16.420 1.00 80.25 170 PRO A C 1
ATOM 1324 O O . PRO A 1 170 ? 7.950 6.224 -15.995 1.00 80.25 170 PRO A O 1
ATOM 1327 N N . GLN A 1 171 ? 8.758 8.325 -15.673 1.00 78.38 171 GLN A N 1
ATOM 1328 C CA . GLN A 1 171 ? 8.882 8.306 -14.211 1.00 78.38 171 GLN A CA 1
ATOM 1329 C C . GLN A 1 171 ? 7.723 9.069 -13.570 1.00 78.38 171 GLN A C 1
ATOM 1331 O O . GLN A 1 171 ? 7.382 10.155 -14.098 1.00 78.38 171 GLN A O 1
#

Sequence (171 aa):
MEEPVPIFTKEGLVERIREIKNMGWIPNARPGNVGGIGNTLEDLLGIQENNLPIPNAAEWELKGQRIGSSSLTTLCHTEPSPKALRFVPAILLPKYGWPHKEAGKKYPETELSFRQTICGNVASDRGFKVEVNEKEQKIEISFNASLVGTRHAAWLESVKLRAGLGELNPQ